Protein AF-A0A8C7C7E2-F1 (afdb_monomer)

Radius of gyration: 28.15 Å; Cα contacts (8 Å, |Δi|>4): 22; chains: 1; bounding box: 42×81×64 Å

Secondary structure (DSSP, 8-state):
--------PPPP-THHHHHHHHHHHHHHHHHHHHHHHHHHHHHH--SPPP--PPPP---SSTTS----------HHHHHHHHHTT--S--HHHHHHHHHHHTT-

Foldseek 3Di:
DDDDDDDDDDDDPPPVVVVVVVVVVVVVVVVVVVVVVVVVVVVPDPDDDDDPDADDDDDPDPPDDQPQDPDPDDPVVVVVCVVVVNPDDDRVCSRVVCVVPVVD

Organism: Oncorhynchus kisutch (NCBI:txid8019)

Solvent-accessible surface area (backbone atoms only — not comparable to full-atom values): 6954 Å² total; per-residue (Å²): 135,86,82,80,79,79,77,79,74,83,78,80,74,67,62,62,60,54,53,52,50,52,52,51,51,54,51,51,52,53,51,51,52,52,50,52,54,50,51,52,53,59,74,72,54,89,68,85,82,88,75,90,76,80,84,86,82,87,64,96,55,86,84,60,76,83,58,86,56,82,80,85,62,57,68,71,57,49,50,51,43,47,74,72,68,53,86,68,77,51,82,66,43,62,61,47,49,32,65,71,51,70,83,111

pLDDT: mean 79.43, std 16.06, range [39.88, 97.06]

Structure (mmCIF, N/CA/C/O backbone):
data_AF-A0A8C7C7E2-F1
#
_entry.id   AF-A0A8C7C7E2-F1
#
loop_
_atom_site.group_PDB
_atom_site.id
_atom_site.type_symbol
_atom_site.label_atom_id
_atom_site.label_alt_id
_atom_site.label_comp_id
_atom_site.label_asym_id
_atom_site.label_entity_id
_atom_site.label_seq_id
_atom_site.pdbx_PDB_ins_code
_atom_site.Cartn_x
_atom_site.Cartn_y
_atom_site.Cartn_z
_atom_site.occupancy
_atom_site.B_iso_or_equiv
_atom_site.auth_seq_id
_atom_site.auth_comp_id
_atom_site.auth_asym_id
_atom_site.auth_atom_id
_atom_site.pdbx_PDB_model_num
ATOM 1 N N . ILE A 1 1 ? 25.570 67.217 -43.083 1.00 40.19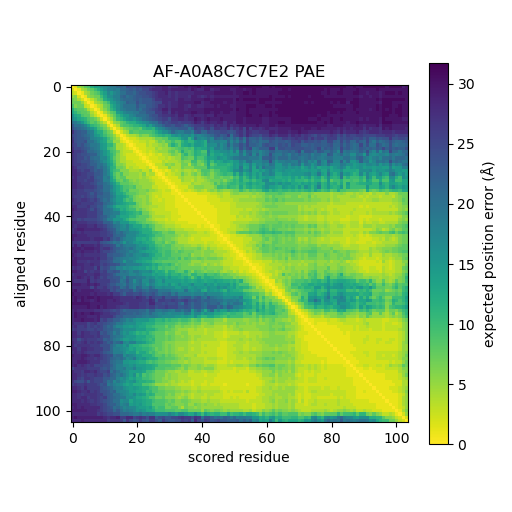 1 ILE A N 1
ATOM 2 C CA . ILE A 1 1 ? 25.654 65.752 -43.276 1.00 40.19 1 ILE A CA 1
ATOM 3 C C . ILE A 1 1 ? 25.036 65.152 -42.028 1.00 40.19 1 ILE A C 1
ATOM 5 O O . ILE A 1 1 ? 25.571 65.373 -40.951 1.00 40.19 1 ILE A O 1
ATOM 9 N N . ASP A 1 2 ? 23.843 64.584 -42.162 1.00 39.88 2 ASP A N 1
ATOM 10 C CA . ASP A 1 2 ? 23.056 64.040 -41.053 1.00 39.88 2 ASP A CA 1
ATOM 11 C C . ASP A 1 2 ? 23.658 62.700 -40.590 1.00 39.88 2 ASP A C 1
ATOM 13 O O . ASP A 1 2 ? 23.956 61.835 -41.415 1.00 39.88 2 ASP A O 1
ATOM 17 N N . LEU A 1 3 ? 23.894 62.551 -39.286 1.00 42.19 3 LEU A N 1
ATOM 18 C CA . LEU A 1 3 ? 24.406 61.331 -38.658 1.00 42.19 3 LEU A CA 1
ATOM 19 C C . LEU A 1 3 ? 23.210 60.522 -38.149 1.00 42.19 3 LEU A C 1
ATOM 21 O O . LEU A 1 3 ? 22.828 60.609 -36.982 1.00 42.19 3 LEU A O 1
ATOM 25 N N . SER A 1 4 ? 22.612 59.719 -39.030 1.00 51.78 4 SER A N 1
ATOM 26 C CA . SER A 1 4 ? 21.565 58.773 -38.647 1.00 51.78 4 SER A CA 1
ATOM 27 C C . SER A 1 4 ? 22.139 57.672 -37.746 1.00 51.78 4 SER A C 1
ATOM 29 O O . SER A 1 4 ? 22.754 56.714 -38.214 1.00 51.78 4 SER A O 1
ATOM 31 N N . VAL A 1 5 ? 21.905 57.787 -36.439 1.00 50.62 5 VAL A N 1
ATOM 32 C CA . VAL A 1 5 ? 22.092 56.695 -35.477 1.00 50.62 5 VAL A CA 1
ATOM 33 C C . VAL A 1 5 ? 21.059 55.610 -35.786 1.00 50.62 5 VAL A C 1
ATOM 35 O O . VAL A 1 5 ? 19.881 55.737 -35.456 1.00 50.62 5 VAL A O 1
ATOM 38 N N . HIS A 1 6 ? 21.495 54.527 -36.433 1.00 45.78 6 HIS A N 1
ATOM 39 C CA . HIS A 1 6 ? 20.709 53.299 -36.517 1.00 45.78 6 HIS A CA 1
ATOM 40 C C . HIS A 1 6 ? 20.588 52.699 -35.113 1.00 45.78 6 HIS A C 1
ATOM 42 O O . HIS A 1 6 ? 21.539 52.148 -34.559 1.00 45.78 6 HIS A O 1
ATOM 48 N N . LYS A 1 7 ? 19.398 52.823 -34.526 1.00 53.56 7 LYS A N 1
ATOM 49 C CA . LYS A 1 7 ? 19.012 52.133 -33.297 1.00 53.56 7 LYS A CA 1
ATOM 50 C C . LYS A 1 7 ? 18.862 50.644 -33.619 1.00 53.56 7 LYS A C 1
ATOM 52 O O . LYS A 1 7 ? 17.849 50.231 -34.174 1.00 53.56 7 LYS A O 1
ATOM 57 N N . VAL A 1 8 ? 19.884 49.849 -33.309 1.00 49.62 8 VAL A N 1
ATOM 58 C CA . VAL A 1 8 ? 19.790 48.384 -33.341 1.00 49.62 8 VAL A CA 1
ATOM 59 C C . VAL A 1 8 ? 18.855 47.964 -32.206 1.00 49.62 8 VAL A C 1
ATOM 61 O O . VAL A 1 8 ? 19.162 48.168 -31.032 1.00 49.62 8 VAL A O 1
ATOM 64 N N . SER A 1 9 ? 17.680 47.441 -32.555 1.00 54.19 9 SER A N 1
ATOM 65 C CA . SER A 1 9 ? 16.769 46.812 -31.595 1.00 54.19 9 SER A CA 1
ATOM 66 C C . SER A 1 9 ? 17.410 45.548 -31.008 1.00 54.19 9 SER A C 1
ATOM 68 O O . SER A 1 9 ? 18.121 44.847 -31.731 1.00 54.19 9 SER A O 1
ATOM 70 N N . PRO A 1 10 ? 17.151 45.210 -29.732 1.00 47.34 10 PRO A N 1
ATOM 71 C CA . PRO A 1 10 ? 17.633 43.963 -29.157 1.00 47.34 10 PRO A CA 1
ATOM 72 C C . PRO A 1 10 ? 16.927 42.789 -29.848 1.00 47.34 10 PRO A C 1
ATOM 74 O O . PRO A 1 10 ? 15.701 42.767 -29.966 1.00 47.34 10 PRO A O 1
ATOM 77 N N . SER A 1 11 ? 17.707 41.831 -30.345 1.00 52.38 11 SER A N 1
ATOM 78 C CA . SER A 1 11 ? 17.201 40.568 -30.878 1.00 52.38 11 SER A CA 1
ATOM 79 C C . SER A 1 11 ? 16.430 39.821 -29.789 1.00 52.38 11 SER A C 1
ATOM 81 O O . SER A 1 11 ? 16.969 39.575 -28.716 1.00 52.38 11 SER A O 1
ATOM 83 N N . HIS A 1 12 ? 15.176 39.455 -30.062 1.00 55.72 12 HIS A N 1
ATOM 84 C CA . HIS A 1 12 ? 14.396 38.575 -29.194 1.00 55.72 12 HIS A CA 1
ATOM 85 C C . HIS A 1 12 ? 15.034 37.175 -29.165 1.00 55.72 12 HIS A C 1
ATOM 87 O O . HIS A 1 12 ? 15.111 36.491 -30.190 1.00 55.72 12 HIS A O 1
ATOM 93 N N . ASP A 1 13 ? 15.490 36.764 -27.982 1.00 57.78 13 ASP A N 1
ATOM 94 C CA . ASP A 1 13 ? 16.185 35.505 -27.715 1.00 57.78 13 ASP A CA 1
ATOM 95 C C . ASP A 1 13 ? 15.328 34.278 -28.065 1.00 57.78 13 ASP A C 1
ATOM 97 O O . ASP A 1 13 ? 14.535 33.775 -27.270 1.00 57.78 13 ASP A O 1
ATOM 101 N N . SER A 1 14 ? 15.525 33.748 -29.271 1.00 59.19 14 SER A N 1
ATOM 102 C CA . SER A 1 14 ? 14.883 32.512 -29.745 1.00 59.19 14 SER A CA 1
ATOM 103 C C . SER A 1 14 ? 15.463 31.247 -29.082 1.00 59.19 14 SER A C 1
ATOM 105 O O . SER A 1 14 ? 14.874 30.170 -29.161 1.00 59.19 14 SER A O 1
ATOM 107 N N . ASN A 1 15 ? 16.597 31.372 -28.382 1.00 60.22 15 ASN A N 1
ATOM 108 C CA . ASN A 1 15 ? 17.305 30.259 -27.740 1.00 60.22 15 ASN A CA 1
ATOM 109 C C . ASN A 1 15 ? 16.592 29.738 -26.478 1.00 60.22 15 ASN A C 1
ATOM 111 O O . ASN A 1 15 ? 16.581 28.533 -26.229 1.00 60.22 15 ASN A O 1
ATOM 115 N N . GLY A 1 16 ? 15.929 30.614 -25.712 1.00 61.50 16 GLY A N 1
ATOM 116 C CA . GLY A 1 16 ? 15.235 30.217 -24.480 1.00 61.50 16 GLY A CA 1
ATOM 117 C C . GLY A 1 16 ? 14.011 29.325 -24.724 1.00 61.50 16 GLY A C 1
ATOM 118 O O . GLY A 1 16 ? 13.739 28.408 -23.949 1.00 61.50 16 GLY A O 1
ATOM 119 N N . ALA A 1 17 ? 13.291 29.546 -25.828 1.00 66.31 17 ALA A N 1
ATOM 120 C CA . ALA A 1 17 ? 12.134 28.729 -26.198 1.00 66.31 17 ALA A CA 1
ATOM 121 C C . ALA A 1 17 ? 12.546 27.305 -26.611 1.00 66.31 17 ALA A C 1
ATOM 123 O O . ALA A 1 17 ? 11.925 26.330 -26.182 1.00 66.31 17 ALA A O 1
ATOM 124 N N . LEU A 1 18 ? 13.632 27.182 -27.383 1.00 63.72 18 LEU A N 1
ATOM 125 C CA . LEU A 1 18 ? 14.134 25.897 -27.867 1.00 63.72 18 LEU A CA 1
ATOM 126 C C . LEU A 1 18 ? 14.712 25.045 -26.725 1.00 63.72 18 LEU A C 1
ATOM 128 O O . LEU A 1 18 ? 14.420 23.854 -26.633 1.00 63.72 18 LEU A O 1
ATOM 132 N N . GLU A 1 19 ? 15.452 25.656 -25.795 1.00 67.62 19 GLU A N 1
ATOM 133 C CA . GLU A 1 19 ? 15.957 24.963 -24.605 1.00 67.62 19 GLU A CA 1
ATOM 134 C C . GLU A 1 19 ? 14.842 24.406 -23.717 1.00 67.62 19 GLU A C 1
ATOM 136 O O . GLU A 1 19 ? 14.940 23.280 -23.223 1.00 67.62 19 GLU A O 1
ATOM 141 N N . ASN A 1 20 ? 13.777 25.180 -23.502 1.00 69.69 20 ASN A N 1
ATOM 142 C CA . ASN A 1 20 ? 12.654 24.747 -22.676 1.00 69.69 20 ASN A CA 1
ATOM 143 C C . ASN A 1 20 ? 11.896 23.586 -23.322 1.00 69.69 20 ASN A C 1
ATOM 145 O O . ASN A 1 20 ? 11.487 22.655 -22.627 1.00 69.69 20 ASN A O 1
ATOM 149 N N . GLN A 1 21 ? 11.770 23.591 -24.649 1.00 73.31 21 GLN A N 1
ATOM 150 C CA . GLN A 1 21 ? 11.126 22.508 -25.382 1.00 73.31 21 GLN A CA 1
ATOM 151 C C . GLN A 1 21 ? 11.968 21.225 -25.372 1.00 73.31 21 GLN A C 1
ATOM 153 O O . GLN A 1 21 ? 11.432 20.145 -25.134 1.00 73.31 21 GLN A O 1
ATOM 158 N N . VAL A 1 22 ? 13.294 21.327 -25.520 1.00 76.00 22 VAL A N 1
ATOM 159 C CA . VAL A 1 22 ? 14.210 20.179 -25.386 1.00 76.00 22 VAL A CA 1
ATOM 160 C C . VAL A 1 22 ? 14.179 19.606 -23.965 1.00 76.00 22 VAL A C 1
ATOM 162 O O . VAL A 1 22 ? 14.081 18.391 -23.797 1.00 76.00 22 VAL A O 1
ATOM 165 N N . LYS A 1 23 ? 14.183 20.454 -22.928 1.00 76.38 23 LYS A N 1
ATOM 166 C CA . LYS A 1 23 ? 14.061 20.020 -21.523 1.00 76.38 23 LYS A CA 1
ATOM 167 C C . LYS A 1 23 ? 12.724 19.318 -21.260 1.00 76.38 23 LYS A C 1
ATOM 169 O O . LYS A 1 23 ? 12.710 18.255 -20.641 1.00 76.38 23 LYS A O 1
ATOM 174 N N . ALA A 1 24 ? 11.618 19.865 -21.767 1.00 75.69 24 ALA A N 1
ATOM 175 C CA . ALA A 1 24 ? 10.294 19.258 -21.644 1.00 75.69 24 ALA A CA 1
ATOM 176 C C . ALA A 1 24 ? 10.212 17.899 -22.360 1.00 75.69 24 ALA A C 1
ATOM 178 O O . ALA A 1 24 ? 9.689 16.935 -21.798 1.00 75.69 24 ALA A O 1
ATOM 179 N N . ASN A 1 25 ? 10.791 17.798 -23.559 1.00 78.62 25 ASN A N 1
ATOM 180 C CA . ASN A 1 25 ? 10.840 16.555 -24.328 1.00 78.62 25 ASN A CA 1
ATOM 181 C C . ASN A 1 25 ? 11.674 15.483 -23.615 1.00 78.62 25 ASN A C 1
ATOM 183 O O . ASN A 1 25 ? 11.221 14.348 -23.476 1.00 78.62 25 ASN A O 1
ATOM 187 N N . ASN A 1 26 ? 12.843 15.853 -23.086 1.00 81.81 26 ASN A N 1
ATOM 188 C CA . ASN A 1 26 ? 13.695 14.944 -22.318 1.00 81.81 26 ASN A CA 1
ATOM 189 C C . ASN A 1 26 ? 13.012 14.472 -21.024 1.00 81.81 26 ASN A C 1
ATOM 191 O O . ASN A 1 26 ? 13.064 13.289 -20.693 1.00 81.81 26 ASN A O 1
ATOM 195 N N . HIS A 1 27 ? 12.322 15.367 -20.309 1.00 84.19 27 HIS A N 1
ATOM 196 C CA . HIS A 1 27 ? 11.558 14.996 -19.117 1.00 84.19 27 HIS A CA 1
ATOM 197 C C . HIS A 1 27 ? 10.400 14.044 -19.455 1.00 84.19 27 HIS A C 1
ATOM 199 O O . HIS A 1 27 ? 10.183 13.061 -18.747 1.00 84.19 27 HIS A O 1
ATOM 205 N N . SER A 1 28 ? 9.677 14.305 -20.547 1.00 81.19 28 SER A N 1
ATOM 206 C CA . SER A 1 28 ? 8.593 13.439 -21.022 1.00 81.19 28 SER A CA 1
ATOM 207 C C . SER A 1 28 ? 9.100 12.037 -21.375 1.00 81.19 28 SER A C 1
ATOM 209 O O . SER A 1 28 ? 8.546 11.048 -20.894 1.00 81.19 28 SER A O 1
ATOM 211 N N . LEU A 1 29 ? 10.212 11.944 -22.118 1.00 83.06 29 LEU A N 1
ATOM 212 C CA . LEU A 1 29 ? 10.874 10.675 -22.433 1.00 83.06 29 LEU A CA 1
ATOM 213 C C . LEU A 1 29 ? 11.212 9.904 -21.144 1.00 83.06 29 LEU A C 1
ATOM 215 O O . LEU A 1 29 ? 10.820 8.750 -20.982 1.00 83.06 29 LEU A O 1
ATOM 219 N N . PHE A 1 30 ? 11.855 10.565 -20.179 1.00 85.19 30 PHE A N 1
ATOM 220 C CA . PHE A 1 30 ? 12.230 9.948 -18.906 1.00 85.19 30 PHE A CA 1
ATOM 221 C C . PHE A 1 30 ? 11.020 9.458 -18.087 1.00 85.19 30 PHE A C 1
ATOM 223 O O . PHE A 1 30 ? 11.072 8.418 -17.427 1.00 85.19 30 PHE A O 1
ATOM 230 N N . VAL A 1 31 ? 9.900 10.186 -18.107 1.00 83.88 31 VAL A N 1
ATOM 231 C CA . VAL A 1 31 ? 8.652 9.743 -17.462 1.00 83.88 31 VAL A CA 1
ATOM 232 C C . VAL A 1 31 ? 8.100 8.487 -18.141 1.00 83.88 31 VAL A C 1
ATOM 234 O O . VAL A 1 31 ? 7.707 7.554 -17.437 1.00 83.88 31 VAL A O 1
ATOM 237 N N . ILE A 1 32 ? 8.108 8.436 -19.476 1.00 83.88 32 ILE A N 1
ATOM 238 C CA . ILE A 1 32 ? 7.659 7.270 -20.249 1.00 83.88 32 ILE A CA 1
ATOM 239 C C . ILE A 1 32 ? 8.522 6.047 -19.922 1.00 83.88 32 ILE A C 1
ATOM 241 O O . ILE A 1 32 ? 7.982 4.974 -19.656 1.00 83.88 32 ILE A O 1
ATOM 245 N N . GLU A 1 33 ? 9.843 6.211 -19.852 1.00 92.44 33 GLU A N 1
ATOM 246 C CA . GLU A 1 33 ? 10.768 5.130 -19.504 1.00 92.44 33 GLU A CA 1
ATOM 247 C C . GLU A 1 33 ? 10.505 4.582 -18.090 1.00 92.44 33 GLU A C 1
ATOM 249 O O . GLU A 1 33 ? 10.359 3.372 -17.898 1.00 92.44 33 GLU A O 1
ATOM 254 N N . ARG A 1 34 ? 10.317 5.462 -17.093 1.00 94.50 34 ARG A N 1
ATOM 255 C CA . ARG A 1 34 ? 9.957 5.050 -15.722 1.00 94.50 34 ARG A CA 1
ATOM 256 C C . ARG A 1 34 ? 8.606 4.342 -15.651 1.00 94.50 34 ARG A C 1
ATOM 258 O O . ARG A 1 34 ? 8.455 3.384 -14.884 1.00 94.50 34 ARG A O 1
ATOM 265 N N . ALA A 1 35 ? 7.620 4.802 -16.418 1.00 94.62 35 ALA A N 1
ATOM 266 C CA . ALA A 1 35 ? 6.303 4.180 -16.476 1.00 94.62 35 ALA A CA 1
ATOM 267 C C . ALA A 1 35 ? 6.378 2.782 -17.108 1.00 94.62 35 ALA A C 1
ATOM 269 O O . ALA A 1 35 ? 5.829 1.835 -16.542 1.00 94.62 35 ALA A O 1
ATOM 270 N N . ALA A 1 36 ? 7.119 2.633 -18.211 1.00 95.31 36 ALA A N 1
ATOM 271 C CA . ALA A 1 36 ? 7.356 1.350 -18.867 1.00 95.31 36 ALA A CA 1
ATOM 272 C C . ALA A 1 36 ? 8.080 0.364 -17.937 1.00 95.31 36 ALA A C 1
ATOM 274 O O . ALA A 1 36 ? 7.629 -0.769 -17.761 1.00 95.31 36 ALA A O 1
ATOM 275 N N . GLN A 1 37 ? 9.132 0.813 -17.247 1.00 95.88 37 GLN A N 1
ATOM 276 C CA . GLN A 1 37 ? 9.848 -0.001 -16.263 1.00 95.88 37 GLN A CA 1
ATOM 277 C C . GLN A 1 37 ? 8.950 -0.413 -15.087 1.00 95.88 37 GLN A C 1
ATOM 279 O O . GLN A 1 37 ? 9.019 -1.546 -14.604 1.00 95.88 37 GLN A O 1
ATOM 284 N N . SER A 1 38 ? 8.082 0.489 -14.624 1.00 96.06 38 SER A N 1
ATOM 285 C CA . SER A 1 38 ? 7.114 0.198 -13.562 1.00 96.06 38 SER A CA 1
ATOM 286 C C . SER A 1 38 ? 6.055 -0.804 -14.012 1.00 96.06 38 SER A C 1
ATOM 288 O O . SER A 1 38 ? 5.687 -1.683 -13.235 1.00 96.06 38 SER A O 1
ATOM 290 N N . LEU A 1 39 ? 5.574 -0.697 -15.254 1.00 96.12 39 LEU A N 1
ATOM 291 C CA . LEU A 1 39 ? 4.632 -1.646 -15.841 1.00 96.12 39 LEU A CA 1
ATOM 292 C C . LEU A 1 39 ? 5.261 -3.035 -15.948 1.00 96.12 39 LEU A C 1
ATOM 294 O O . LEU A 1 39 ? 4.670 -4.002 -15.478 1.00 96.12 39 LEU A O 1
ATOM 298 N N . LEU A 1 40 ? 6.482 -3.123 -16.478 1.00 96.19 40 LEU A N 1
ATOM 299 C CA . LEU A 1 40 ? 7.221 -4.379 -16.554 1.00 96.19 40 LEU A CA 1
ATOM 300 C C . LEU A 1 40 ? 7.378 -5.001 -15.162 1.00 96.19 40 LEU A C 1
ATOM 302 O O . LEU A 1 40 ? 7.015 -6.156 -14.963 1.00 96.19 40 LEU A O 1
ATOM 306 N N . ASN A 1 41 ? 7.799 -4.211 -14.169 1.00 95.31 41 ASN A N 1
ATOM 307 C CA . ASN A 1 41 ? 7.914 -4.666 -12.782 1.00 95.31 41 ASN A CA 1
ATOM 308 C C . ASN A 1 41 ? 6.580 -5.155 -12.193 1.00 95.31 41 ASN A C 1
ATOM 310 O O . ASN A 1 41 ? 6.587 -6.087 -11.394 1.00 95.31 41 ASN A O 1
ATOM 314 N N . LYS A 1 42 ? 5.445 -4.552 -12.567 1.00 95.31 42 LYS A N 1
ATOM 315 C CA . LYS A 1 42 ? 4.110 -4.988 -12.124 1.00 95.31 42 LYS A CA 1
ATOM 316 C C . LYS A 1 42 ? 3.680 -6.310 -12.761 1.00 95.31 42 LYS A C 1
ATOM 318 O O . LYS A 1 42 ? 3.017 -7.088 -12.090 1.00 95.31 42 LYS A O 1
ATOM 323 N N . LEU A 1 43 ? 4.047 -6.563 -14.019 1.00 95.06 43 LEU A N 1
ATOM 324 C CA . LEU A 1 43 ? 3.669 -7.787 -14.735 1.00 95.06 43 LEU A CA 1
ATOM 325 C C . LEU A 1 43 ? 4.507 -9.000 -14.316 1.00 95.06 43 LEU A C 1
ATOM 327 O O . LEU A 1 43 ? 3.984 -10.107 -14.248 1.00 95.06 43 LEU A O 1
ATOM 331 N N . ILE A 1 44 ? 5.797 -8.804 -14.027 1.00 95.44 44 ILE A N 1
ATOM 332 C CA . ILE A 1 44 ? 6.705 -9.916 -13.698 1.00 95.44 44 ILE A CA 1
ATOM 333 C C . ILE A 1 44 ? 6.668 -10.324 -12.219 1.00 95.44 44 ILE A C 1
ATOM 335 O O . ILE A 1 44 ? 7.058 -11.439 -11.878 1.00 95.44 44 ILE A O 1
ATOM 339 N N . ARG A 1 45 ? 6.264 -9.424 -11.312 1.00 93.50 45 ARG A N 1
ATOM 340 C CA . ARG A 1 45 ? 6.300 -9.688 -9.867 1.00 93.50 45 ARG A CA 1
ATOM 341 C C . ARG A 1 45 ? 5.055 -10.447 -9.427 1.00 93.50 45 ARG A C 1
ATOM 343 O O . ARG A 1 45 ? 3.965 -9.892 -9.394 1.00 93.50 45 ARG A O 1
ATOM 350 N N . SER A 1 46 ? 5.252 -11.692 -9.005 1.00 90.31 46 SER A N 1
ATOM 351 C CA . SER A 1 46 ? 4.194 -12.551 -8.458 1.00 90.31 46 SER A CA 1
ATOM 352 C C . SER A 1 46 ? 4.069 -12.494 -6.933 1.00 90.31 46 SER A C 1
ATOM 354 O O . SER A 1 46 ? 3.060 -12.928 -6.390 1.00 90.31 46 SER A O 1
ATOM 356 N N . ASN A 1 47 ? 5.086 -11.983 -6.231 1.00 90.31 47 ASN A N 1
ATOM 357 C CA . ASN A 1 47 ? 5.163 -11.988 -4.770 1.00 90.31 47 ASN A CA 1
ATOM 358 C C . ASN A 1 47 ? 5.837 -10.722 -4.222 1.00 90.31 47 ASN A C 1
ATOM 360 O O . ASN A 1 47 ? 6.407 -9.915 -4.964 1.00 90.31 47 ASN A O 1
ATOM 364 N N . LEU A 1 48 ? 5.774 -10.561 -2.896 1.00 91.94 48 LEU A N 1
ATOM 365 C CA . LEU A 1 48 ? 6.465 -9.493 -2.180 1.00 91.94 48 LEU A CA 1
ATOM 366 C C . LEU A 1 48 ? 7.984 -9.620 -2.327 1.00 91.94 48 LEU A C 1
ATOM 368 O O . LEU A 1 48 ? 8.547 -10.713 -2.301 1.00 91.94 48 LEU A O 1
ATOM 372 N N . VAL A 1 49 ? 8.649 -8.472 -2.431 1.00 91.94 49 VAL A N 1
ATOM 373 C CA . VAL A 1 49 ? 10.107 -8.404 -2.350 1.00 91.94 49 VAL A CA 1
ATOM 374 C C . VAL A 1 49 ? 10.509 -8.460 -0.882 1.00 91.94 49 VAL A C 1
ATOM 376 O O . VAL A 1 49 ? 10.040 -7.655 -0.076 1.00 91.94 49 VAL A O 1
ATOM 379 N N . ASN A 1 50 ? 11.391 -9.398 -0.547 1.00 90.38 50 ASN A N 1
ATOM 380 C CA . ASN A 1 50 ? 11.948 -9.503 0.794 1.00 90.38 50 ASN A CA 1
ATOM 381 C C . ASN A 1 50 ? 12.930 -8.358 1.049 1.00 90.38 50 ASN A C 1
ATOM 383 O O . ASN A 1 50 ? 13.750 -8.023 0.198 1.00 90.38 50 ASN A O 1
ATOM 387 N N . THR A 1 51 ? 12.853 -7.776 2.240 1.00 89.62 51 THR A N 1
ATOM 388 C CA . THR A 1 51 ? 13.740 -6.702 2.683 1.00 89.62 51 THR A CA 1
ATOM 389 C C . THR A 1 51 ? 14.110 -6.917 4.14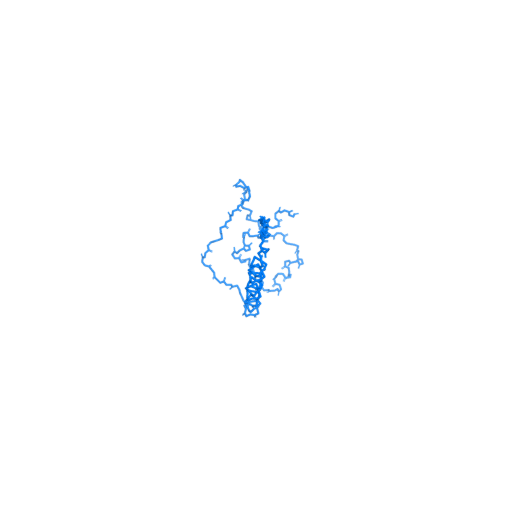3 1.00 89.62 51 THR A C 1
ATOM 391 O O . THR A 1 51 ? 13.272 -7.329 4.945 1.00 89.62 51 THR A O 1
ATOM 394 N N . THR A 1 52 ? 15.366 -6.642 4.483 1.00 90.69 52 THR A N 1
ATOM 395 C CA . THR A 1 52 ? 15.864 -6.604 5.866 1.00 90.69 52 THR A CA 1
ATOM 396 C C . THR A 1 52 ? 15.780 -5.202 6.467 1.00 90.69 52 THR A C 1
ATOM 398 O O . THR A 1 52 ? 15.917 -5.045 7.679 1.00 90.69 52 THR A O 1
ATOM 401 N N . ASN A 1 53 ? 15.542 -4.184 5.634 1.00 91.31 53 ASN A N 1
ATOM 402 C CA . ASN A 1 53 ? 15.470 -2.797 6.069 1.00 91.31 53 ASN A CA 1
ATOM 403 C C . ASN A 1 53 ? 14.230 -2.568 6.936 1.00 91.31 53 ASN A C 1
ATOM 405 O O . ASN A 1 53 ? 13.149 -3.111 6.675 1.00 91.31 53 ASN A O 1
ATOM 409 N N . GLN A 1 54 ? 14.385 -1.728 7.955 1.00 87.00 54 GLN A N 1
ATOM 410 C CA . GLN A 1 54 ? 13.264 -1.268 8.764 1.00 87.00 54 GLN A CA 1
ATOM 411 C C . GLN A 1 54 ? 12.569 -0.090 8.078 1.00 87.00 54 GLN A C 1
ATOM 413 O O . GLN A 1 54 ? 13.180 0.648 7.308 1.00 87.00 54 GLN A O 1
ATOM 418 N N . VAL A 1 55 ? 11.268 0.051 8.326 1.00 86.88 55 VAL A N 1
ATOM 419 C CA . VAL A 1 55 ? 10.485 1.174 7.807 1.00 86.88 55 VAL A CA 1
ATOM 420 C C . VAL A 1 55 ? 10.645 2.337 8.771 1.00 86.88 55 VAL A C 1
ATOM 422 O O . VAL A 1 55 ? 10.274 2.225 9.937 1.00 86.88 55 VAL A O 1
ATOM 425 N N . GLU A 1 56 ? 11.183 3.443 8.276 1.00 89.25 56 GLU A N 1
ATOM 426 C CA . GLU A 1 56 ? 11.274 4.693 9.024 1.00 89.25 56 GLU A CA 1
ATOM 427 C C . GLU A 1 56 ? 9.947 5.449 8.928 1.00 89.25 56 GLU A C 1
ATOM 429 O O . GLU A 1 56 ? 9.408 5.648 7.836 1.00 89.25 56 GLU A O 1
ATOM 434 N N . VAL A 1 57 ? 9.407 5.870 10.073 1.00 84.75 57 VAL A N 1
ATOM 435 C CA . VAL A 1 57 ? 8.122 6.573 10.147 1.00 84.75 57 VAL A CA 1
ATOM 436 C C . VAL A 1 57 ? 8.347 7.983 10.676 1.00 84.75 57 VAL A C 1
ATOM 438 O O . VAL A 1 57 ? 8.711 8.171 11.833 1.00 84.75 57 VAL A O 1
ATOM 441 N N . HIS A 1 58 ? 8.082 8.975 9.827 1.00 86.62 58 HIS A N 1
ATOM 442 C CA . HIS A 1 58 ? 8.091 10.390 10.188 1.00 86.62 58 HIS A CA 1
ATOM 443 C C . HIS A 1 58 ? 6.646 10.866 10.338 1.00 86.62 58 HIS 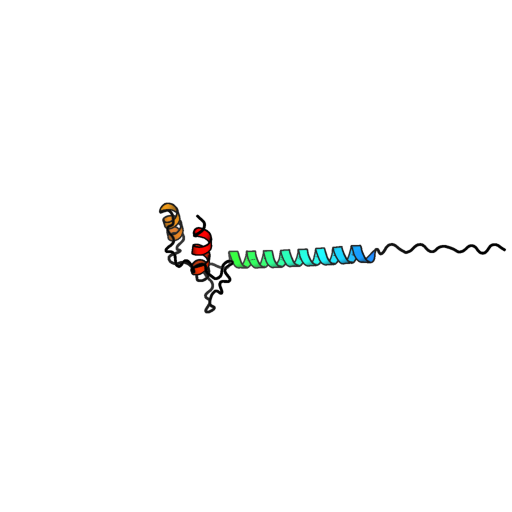A C 1
ATOM 445 O O . HIS A 1 58 ? 5.960 11.129 9.350 1.00 86.62 58 HIS A O 1
ATOM 451 N N . GLN A 1 59 ? 6.155 10.917 11.575 1.00 80.38 59 GLN A N 1
ATOM 452 C CA . GLN A 1 59 ? 4.796 11.371 11.859 1.00 80.38 59 GLN A CA 1
ATOM 453 C C . GLN A 1 59 ? 4.709 12.900 11.867 1.00 80.38 59 GLN A C 1
ATOM 455 O O . GLN A 1 59 ? 5.657 13.586 12.243 1.00 80.38 59 GLN A O 1
ATOM 460 N N . ARG A 1 60 ? 3.544 13.434 11.479 1.00 81.31 60 ARG A N 1
ATOM 461 C CA . ARG A 1 60 ? 3.263 14.877 11.539 1.00 81.31 60 ARG A CA 1
ATOM 462 C C . ARG A 1 60 ? 3.247 15.400 12.978 1.00 81.31 60 ARG A C 1
ATOM 464 O O . ARG A 1 60 ? 3.728 16.502 13.216 1.00 81.31 60 ARG A O 1
ATOM 471 N N . ASP A 1 61 ? 2.682 14.624 13.901 1.00 80.62 61 ASP A N 1
ATOM 472 C CA . ASP A 1 61 ? 2.730 14.893 15.337 1.00 80.62 61 ASP A CA 1
ATOM 473 C C . ASP A 1 61 ? 3.636 13.852 16.012 1.00 80.62 61 ASP A C 1
ATOM 475 O O . ASP A 1 61 ? 3.280 12.672 16.022 1.00 80.62 61 ASP A O 1
ATOM 479 N N . PRO A 1 62 ? 4.791 14.253 16.569 1.00 76.25 62 PRO A N 1
ATOM 480 C CA . PRO A 1 62 ? 5.722 13.338 17.223 1.00 76.25 62 PRO A CA 1
ATOM 481 C C . PRO A 1 62 ? 5.198 12.754 18.548 1.00 76.25 62 PRO A C 1
ATOM 483 O O . PRO A 1 62 ? 5.786 11.798 19.047 1.00 76.25 62 PRO A O 1
ATOM 486 N N . ASN A 1 63 ? 4.122 13.302 19.127 1.00 74.38 63 ASN A N 1
ATOM 487 C CA . ASN A 1 63 ? 3.522 12.790 20.367 1.00 74.38 63 ASN A CA 1
ATOM 488 C C . ASN A 1 63 ? 2.398 11.776 20.120 1.00 74.38 63 ASN A C 1
ATOM 490 O O . ASN A 1 63 ? 1.891 11.168 21.067 1.00 74.38 63 ASN A O 1
ATOM 494 N N . SER A 1 64 ? 1.986 11.600 18.864 1.00 69.44 64 SER A N 1
ATOM 495 C CA . SER A 1 64 ? 0.969 10.621 18.508 1.00 69.44 64 SER A CA 1
ATOM 496 C C . SER A 1 64 ? 1.532 9.215 18.694 1.00 69.44 64 SER A C 1
ATOM 498 O O . SER A 1 64 ? 2.618 8.882 18.220 1.00 69.44 64 SER A O 1
ATOM 500 N N . GLN A 1 65 ? 0.816 8.361 19.424 1.00 65.62 65 GLN A N 1
ATOM 501 C CA . GLN A 1 65 ? 1.269 6.986 19.612 1.00 65.62 65 GLN A CA 1
ATOM 502 C C . GLN A 1 65 ? 1.210 6.251 18.271 1.00 65.62 65 GLN A C 1
ATOM 504 O O . GLN A 1 65 ? 0.207 6.299 17.560 1.00 65.62 65 GLN A O 1
ATOM 509 N N . LEU A 1 66 ? 2.283 5.535 17.925 1.00 63.47 66 LEU A N 1
ATOM 510 C CA . LEU A 1 66 ? 2.284 4.624 16.784 1.00 63.47 66 LEU A CA 1
ATOM 511 C C . LEU A 1 66 ? 1.200 3.561 16.997 1.00 63.47 66 LEU A C 1
ATOM 513 O O . LEU A 1 66 ? 1.345 2.644 17.808 1.00 63.47 66 LEU A O 1
ATOM 517 N N . TYR A 1 67 ? 0.093 3.705 16.269 1.00 61.44 67 TYR A N 1
ATOM 518 C CA . TYR A 1 67 ? -1.041 2.797 16.325 1.00 61.44 67 TYR A CA 1
ATOM 519 C C . TYR A 1 67 ? -0.616 1.400 15.861 1.00 61.44 67 TYR A C 1
ATOM 521 O O . TYR A 1 67 ? -0.593 1.095 14.677 1.00 61.44 67 TYR A O 1
ATOM 529 N N . SER A 1 68 ? -0.318 0.506 16.799 1.00 57.66 68 SER A N 1
ATOM 530 C CA . SER A 1 68 ? -0.206 -0.931 16.522 1.00 57.66 68 SER A CA 1
ATOM 531 C C . SER A 1 68 ? -1.600 -1.550 16.616 1.00 57.66 68 SER A C 1
ATOM 533 O O . SER A 1 68 ? -1.915 -2.303 17.53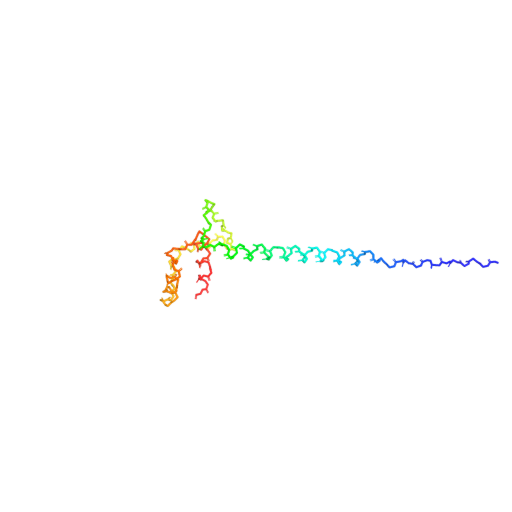6 1.00 57.66 68 SER A O 1
ATOM 535 N N . VAL A 1 69 ? -2.498 -1.143 15.719 1.00 55.44 69 VAL A N 1
ATOM 536 C CA . VAL A 1 69 ? -3.911 -1.524 15.797 1.00 55.44 69 VAL A CA 1
ATOM 537 C C . VAL A 1 69 ? -4.145 -2.788 14.982 1.00 55.44 69 VAL A C 1
ATOM 539 O O . VAL A 1 69 ? -3.856 -2.851 13.788 1.00 55.44 69 VAL A O 1
ATOM 542 N N . LYS A 1 70 ? -4.724 -3.806 15.629 1.00 64.50 70 LYS A N 1
ATOM 543 C CA . LYS A 1 70 ? -5.346 -4.930 14.920 1.00 64.50 70 LYS A CA 1
ATOM 544 C C . LYS A 1 70 ? -6.418 -4.357 13.996 1.00 64.50 70 LYS A C 1
ATOM 546 O O . LYS A 1 70 ? -7.419 -3.833 14.480 1.00 64.50 70 LYS A O 1
ATOM 551 N N . LEU A 1 71 ? -6.188 -4.447 12.689 1.00 72.56 71 LEU A N 1
ATOM 552 C CA . LEU A 1 71 ? -7.068 -3.882 11.668 1.00 72.56 71 LEU A CA 1
ATOM 553 C C . LEU A 1 71 ? -8.473 -4.479 11.821 1.00 72.56 71 LEU A C 1
ATOM 555 O O . LEU A 1 71 ? -8.689 -5.663 11.561 1.00 72.56 71 LEU A O 1
ATOM 559 N N . ARG A 1 72 ? -9.438 -3.666 12.258 1.00 80.38 72 ARG A N 1
ATOM 560 C CA . ARG A 1 72 ? -10.846 -4.066 12.371 1.00 80.38 72 ARG A CA 1
ATOM 561 C C . ARG A 1 72 ? -11.535 -3.910 11.017 1.00 80.38 72 ARG A C 1
ATOM 563 O O . ARG A 1 72 ? -12.388 -3.048 10.834 1.00 80.38 72 ARG A O 1
ATOM 570 N N . LEU A 1 73 ? -11.123 -4.719 10.044 1.00 87.31 73 LEU A N 1
ATOM 571 C CA . LEU A 1 73 ? -11.737 -4.716 8.717 1.00 87.31 73 LEU A CA 1
ATOM 572 C C . LEU A 1 73 ? -13.148 -5.311 8.779 1.00 87.31 73 LEU A C 1
ATOM 574 O O . LEU A 1 73 ? -13.406 -6.254 9.530 1.00 87.31 73 LEU A O 1
ATOM 578 N N . LYS A 1 74 ? -14.057 -4.791 7.946 1.00 92.00 74 LYS A N 1
ATOM 579 C CA . LYS A 1 74 ? -15.380 -5.401 7.752 1.00 92.00 74 LYS A CA 1
ATOM 580 C C . LYS A 1 74 ? -15.212 -6.868 7.319 1.00 92.00 74 LYS A C 1
ATOM 582 O O . LYS A 1 74 ? -14.331 -7.134 6.496 1.00 92.00 74 LYS A O 1
ATOM 587 N N . PRO A 1 75 ? -16.053 -7.807 7.796 1.00 93.94 75 PRO A N 1
ATOM 588 C CA . PRO A 1 75 ? -15.884 -9.234 7.512 1.00 93.94 75 PRO A CA 1
ATOM 589 C C . PRO A 1 75 ? -15.767 -9.569 6.019 1.00 93.94 75 PRO A C 1
ATOM 591 O O . PRO A 1 75 ? -14.935 -10.385 5.638 1.00 93.94 75 PRO A O 1
ATOM 594 N N . GLN A 1 76 ? -16.531 -8.884 5.162 1.00 95.81 76 GLN A N 1
ATOM 595 C CA . GLN A 1 76 ? -16.509 -9.090 3.710 1.00 95.81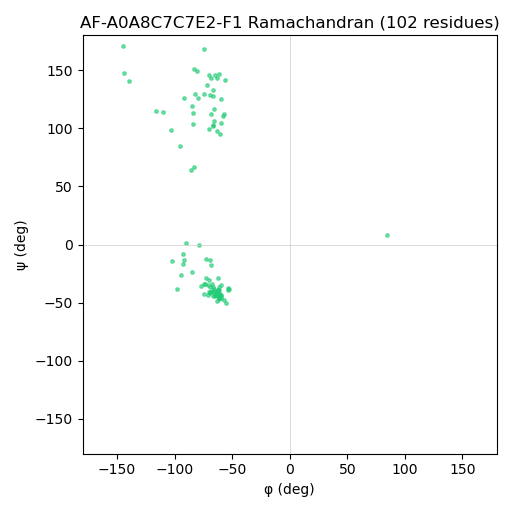 76 GLN A CA 1
ATOM 596 C C . GLN A 1 76 ? -15.164 -8.686 3.089 1.00 95.81 76 GLN A C 1
ATOM 598 O O . GLN A 1 76 ? -14.654 -9.366 2.202 1.00 95.81 76 GLN A O 1
ATOM 603 N N . LEU A 1 77 ? -14.561 -7.596 3.577 1.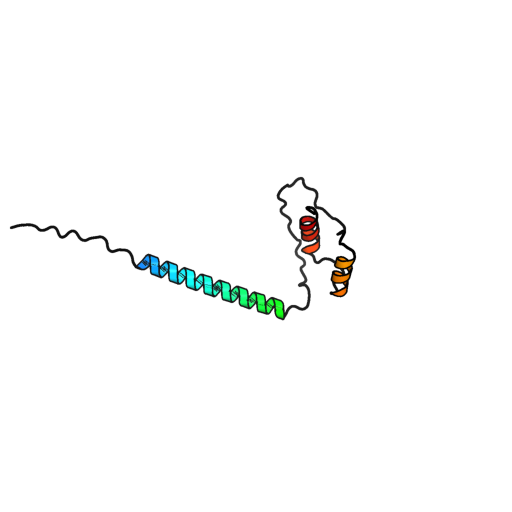00 94.19 77 LEU A N 1
ATOM 604 C CA . LEU A 1 77 ?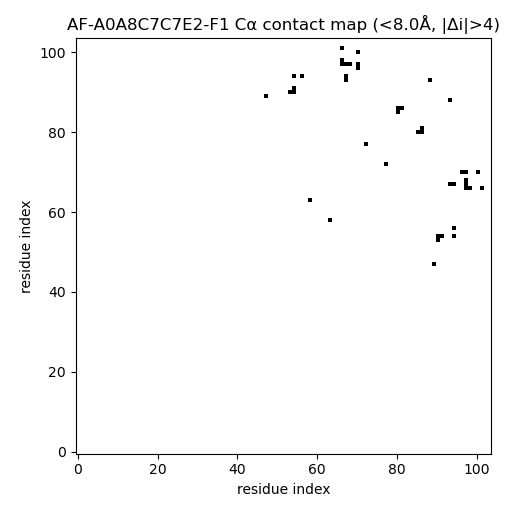 -13.251 -7.141 3.111 1.00 94.19 77 LEU A CA 1
ATOM 605 C C . LEU A 1 77 ? -12.149 -8.089 3.587 1.00 94.19 77 LEU A C 1
ATOM 607 O O . LEU A 1 77 ? -11.280 -8.461 2.804 1.00 94.19 77 LEU A O 1
ATOM 611 N N . LEU A 1 78 ? -12.214 -8.515 4.850 1.00 92.81 78 LEU A N 1
ATOM 612 C CA . LEU A 1 78 ? -11.274 -9.485 5.405 1.00 92.81 78 LEU A CA 1
ATOM 613 C C . LEU A 1 78 ? -11.314 -10.811 4.629 1.00 92.81 78 LEU A C 1
ATOM 615 O O . LEU A 1 78 ? -10.267 -11.355 4.286 1.00 92.81 78 LEU A O 1
ATOM 619 N N . GLN A 1 79 ? -12.514 -11.290 4.291 1.00 95.31 79 GLN A N 1
ATOM 620 C CA . GLN A 1 79 ? -12.692 -12.474 3.454 1.00 95.31 79 GLN A CA 1
ATOM 621 C C . GLN A 1 79 ? -12.044 -12.296 2.075 1.00 95.31 79 GLN A C 1
ATOM 623 O O . GLN A 1 79 ? -11.343 -13.195 1.623 1.00 95.31 79 GLN A O 1
ATOM 628 N N . GLY A 1 80 ? -12.228 -11.140 1.427 1.00 96.69 80 GLY A N 1
ATOM 629 C CA . GLY A 1 80 ? -11.588 -10.839 0.144 1.00 96.69 80 GLY A CA 1
ATOM 630 C C . GLY A 1 80 ? -10.057 -10.837 0.222 1.00 96.69 80 GLY A C 1
ATOM 631 O O . GLY A 1 80 ? -9.398 -11.421 -0.633 1.00 96.69 80 GLY A O 1
ATOM 632 N N . VAL A 1 81 ? -9.483 -10.244 1.274 1.00 94.75 81 VAL A N 1
ATOM 633 C CA . VAL A 1 81 ? -8.027 -10.232 1.516 1.00 94.75 81 VAL A CA 1
ATOM 634 C C . VAL A 1 81 ? -7.477 -11.655 1.647 1.00 94.75 81 VAL A C 1
ATOM 636 O O . VAL A 1 81 ? -6.485 -11.989 0.996 1.00 94.75 81 VAL A O 1
ATOM 639 N N . TYR A 1 82 ? -8.151 -12.516 2.415 1.00 95.31 82 TYR A N 1
ATOM 640 C CA . TYR A 1 82 ? -7.751 -13.918 2.542 1.00 95.31 82 TYR A CA 1
ATOM 641 C C . TYR A 1 82 ? -7.972 -14.725 1.262 1.00 95.31 82 TYR A C 1
ATOM 643 O O . TYR A 1 82 ? -7.126 -15.550 0.923 1.00 95.31 82 TYR A O 1
ATOM 651 N N . ALA A 1 83 ? -9.046 -14.465 0.514 1.00 97.06 83 ALA A N 1
ATOM 652 C CA . ALA A 1 83 ? -9.293 -15.108 -0.777 1.00 97.06 83 ALA A CA 1
ATOM 653 C C . ALA A 1 83 ? -8.196 -14.788 -1.811 1.00 97.06 83 ALA A C 1
ATOM 655 O O . ALA A 1 83 ? -7.899 -15.618 -2.665 1.00 97.06 83 ALA A O 1
ATOM 656 N N . MET A 1 84 ? -7.548 -13.623 -1.699 1.00 94.62 84 MET A N 1
ATOM 657 C CA . MET A 1 84 ? -6.374 -13.250 -2.501 1.00 94.62 84 MET A CA 1
ATOM 658 C C . MET A 1 84 ? -5.055 -13.880 -2.007 1.00 94.62 84 MET A C 1
ATOM 660 O O . MET A 1 84 ? -4.007 -13.640 -2.600 1.00 94.62 84 MET A O 1
ATOM 664 N N . GLY A 1 85 ? -5.073 -14.674 -0.930 1.00 93.81 85 GLY A N 1
ATOM 665 C CA . GLY A 1 85 ? -3.891 -15.342 -0.372 1.00 93.81 85 GLY A CA 1
ATOM 666 C C . GLY A 1 85 ? -3.057 -14.487 0.590 1.00 93.81 85 GLY A C 1
ATOM 667 O O . GLY A 1 85 ? -1.979 -14.910 1.021 1.00 93.81 85 GLY A O 1
ATOM 668 N N . PHE A 1 86 ? -3.530 -13.297 0.971 1.00 93.69 86 PHE A N 1
ATOM 669 C CA . PHE A 1 86 ? -2.820 -12.429 1.910 1.00 93.69 86 PHE A CA 1
ATOM 670 C C . PHE A 1 86 ? -3.120 -12.824 3.358 1.00 93.69 86 PHE A C 1
ATOM 672 O O . PHE A 1 86 ? -4.177 -12.523 3.903 1.00 93.69 86 PHE A O 1
ATOM 679 N N . ASN A 1 87 ? -2.161 -13.493 3.999 1.00 90.94 87 ASN A N 1
ATOM 680 C CA . ASN A 1 87 ? -2.324 -14.030 5.355 1.00 90.94 87 ASN A CA 1
ATOM 681 C C . ASN A 1 87 ? -1.814 -13.096 6.461 1.00 90.94 87 ASN A C 1
ATOM 683 O O . ASN A 1 87 ? -2.256 -13.179 7.607 1.00 90.94 87 ASN A O 1
ATOM 687 N N . ARG A 1 88 ? -0.849 -12.234 6.132 1.00 90.25 88 ARG A N 1
ATOM 688 C CA . ARG A 1 88 ? -0.225 -11.268 7.043 1.00 90.25 88 ARG A CA 1
ATOM 689 C C . ARG A 1 88 ? 0.085 -9.981 6.276 1.00 90.25 88 ARG A C 1
ATOM 691 O O . ARG A 1 88 ? 0.387 -10.072 5.084 1.00 90.25 88 ARG A O 1
ATOM 698 N N . PRO A 1 89 ? 0.020 -8.807 6.925 1.00 91.31 89 PRO A N 1
ATOM 699 C CA . PRO A 1 89 ? 0.459 -7.565 6.302 1.00 91.31 89 PRO A CA 1
ATOM 700 C C . PRO A 1 89 ? 1.953 -7.636 5.956 1.00 91.31 89 PRO A C 1
ATOM 702 O O . PRO A 1 89 ? 2.738 -8.274 6.656 1.00 91.31 89 PRO A O 1
ATOM 705 N N . SER A 1 90 ? 2.351 -6.983 4.868 1.00 93.19 90 SER A N 1
ATOM 706 C CA . SER A 1 90 ? 3.760 -6.801 4.511 1.00 93.19 90 SER A CA 1
ATOM 707 C C . SER A 1 90 ? 4.443 -5.755 5.399 1.00 93.19 90 SER A C 1
ATOM 709 O O . SER A 1 90 ? 3.783 -4.971 6.080 1.00 93.19 90 SER A O 1
ATOM 711 N N . LYS A 1 91 ? 5.778 -5.673 5.336 1.00 90.69 91 LYS A N 1
ATOM 712 C CA . LYS A 1 91 ? 6.571 -4.775 6.192 1.00 90.69 91 LYS A CA 1
ATOM 713 C C . LYS A 1 91 ? 6.128 -3.306 6.135 1.00 90.69 91 LYS A C 1
ATOM 715 O O . LYS A 1 91 ? 6.090 -2.627 7.157 1.00 90.69 91 LYS A O 1
ATOM 720 N N . ILE A 1 92 ? 5.763 -2.818 4.947 1.00 91.81 92 ILE A N 1
ATO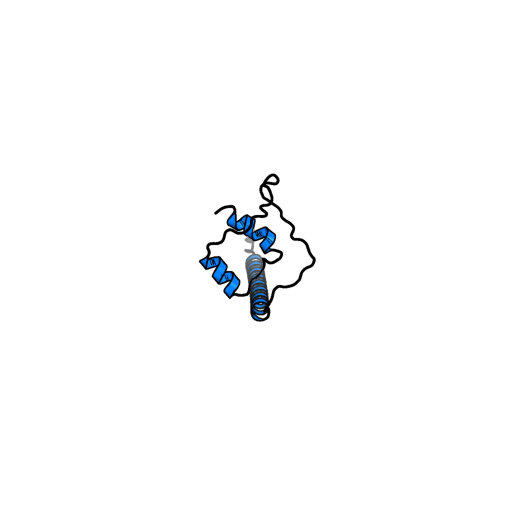M 721 C CA . ILE A 1 92 ? 5.255 -1.449 4.786 1.00 91.81 92 ILE A CA 1
ATOM 722 C C . ILE A 1 92 ? 3.816 -1.308 5.298 1.00 91.81 92 ILE A C 1
ATOM 724 O O . ILE A 1 92 ? 3.461 -0.283 5.871 1.00 91.81 92 ILE A O 1
ATOM 728 N N . GLN A 1 93 ? 2.997 -2.351 5.151 1.00 91.19 93 GLN A N 1
ATOM 729 C CA . GLN A 1 93 ? 1.600 -2.368 5.587 1.00 91.19 93 GLN A CA 1
ATOM 730 C C . GLN A 1 93 ? 1.455 -2.395 7.111 1.00 91.19 93 GLN A C 1
ATOM 732 O O . GLN A 1 93 ? 0.498 -1.818 7.618 1.00 91.19 93 GLN A O 1
ATOM 737 N N . GLU A 1 94 ? 2.404 -2.998 7.835 1.00 88.75 94 GLU A N 1
ATOM 738 C CA . GLU A 1 94 ? 2.448 -2.980 9.308 1.00 88.75 94 GLU A CA 1
ATOM 739 C C . GLU A 1 94 ? 2.394 -1.552 9.873 1.00 88.75 94 GLU A C 1
ATOM 741 O O . GLU A 1 94 ? 1.731 -1.320 10.878 1.00 88.75 94 GLU A O 1
ATOM 746 N N . ASN A 1 95 ? 3.041 -0.597 9.197 1.00 85.94 95 ASN A N 1
ATOM 747 C CA . ASN A 1 95 ? 3.094 0.804 9.619 1.00 85.94 95 ASN A CA 1
ATOM 748 C C . ASN A 1 95 ? 2.057 1.671 8.897 1.00 85.94 95 ASN A C 1
ATOM 750 O O . ASN A 1 95 ? 1.455 2.552 9.501 1.00 85.94 95 ASN A O 1
ATOM 754 N N . ALA A 1 96 ? 1.830 1.428 7.603 1.00 88.50 96 ALA A N 1
ATOM 755 C CA . ALA A 1 96 ? 0.951 2.265 6.794 1.00 88.50 96 ALA A CA 1
ATOM 756 C C . ALA A 1 96 ? -0.537 2.038 7.095 1.00 88.50 96 ALA A C 1
ATOM 758 O O . ALA A 1 96 ? -1.291 3.003 7.186 1.00 88.50 96 ALA A O 1
ATOM 759 N N . LEU A 1 97 ? -0.979 0.783 7.253 1.00 89.69 97 LEU A N 1
ATOM 760 C CA . LEU A 1 97 ? -2.409 0.487 7.395 1.00 89.69 97 LEU A CA 1
ATOM 761 C C . LEU A 1 97 ? -3.022 1.102 8.660 1.00 89.69 97 LEU A C 1
ATOM 763 O O . LEU A 1 97 ? -4.097 1.688 8.541 1.00 89.69 97 LEU A O 1
ATOM 767 N N . PRO A 1 98 ? -2.381 1.047 9.843 1.00 85.62 98 PRO A N 1
ATOM 768 C CA . PRO A 1 98 ? -2.919 1.733 11.010 1.00 85.62 98 PRO A CA 1
ATOM 769 C C . PRO A 1 98 ? -3.024 3.244 10.815 1.00 85.62 98 PRO A C 1
ATOM 771 O O . PRO A 1 98 ? -4.026 3.819 11.212 1.00 85.62 98 PRO A O 1
ATOM 774 N N . LEU A 1 99 ? -2.051 3.881 10.155 1.00 85.12 99 LEU A N 1
ATOM 775 C CA . LEU A 1 99 ? -2.090 5.323 9.885 1.00 85.12 99 LEU A CA 1
ATOM 776 C C . LEU A 1 99 ? -3.220 5.700 8.919 1.00 85.12 99 LEU A C 1
ATOM 778 O O . LEU A 1 99 ? -3.899 6.694 9.132 1.00 85.12 99 LEU A O 1
ATOM 782 N N . MET A 1 100 ? -3.450 4.894 7.880 1.00 85.38 100 MET A N 1
ATOM 783 C CA . MET A 1 100 ? -4.503 5.149 6.890 1.00 85.38 100 MET A CA 1
ATOM 784 C C . MET A 1 100 ? -5.915 4.887 7.425 1.00 85.38 100 MET A C 1
ATOM 786 O O . MET A 1 100 ? -6.870 5.472 6.923 1.00 85.38 100 MET A O 1
ATOM 790 N N . LEU A 1 101 ? -6.064 3.969 8.385 1.00 83.38 101 LEU A N 1
ATOM 791 C CA . LEU A 1 101 ? -7.369 3.565 8.915 1.00 83.38 101 LEU A CA 1
ATOM 792 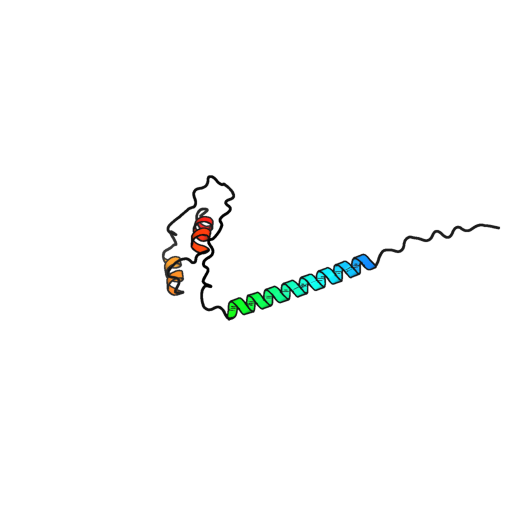C C . LEU A 1 101 ? -7.693 4.180 10.280 1.00 83.38 101 LEU A C 1
ATOM 794 O O . LEU A 1 101 ? -8.841 4.098 10.691 1.00 83.38 101 LEU A O 1
ATOM 798 N N . ALA A 1 102 ? -6.724 4.765 10.992 1.00 70.62 102 ALA A N 1
ATOM 799 C CA . ALA A 1 102 ? -6.970 5.429 12.276 1.00 70.62 102 ALA A CA 1
ATOM 800 C C . ALA A 1 102 ? -7.801 6.717 12.141 1.00 70.62 102 ALA A C 1
ATOM 802 O O . ALA A 1 102 ? -8.348 7.185 13.134 1.00 70.62 102 ALA A O 1
ATOM 803 N N . GLU A 1 103 ? -7.902 7.277 10.933 1.00 58.25 103 GLU A N 1
ATOM 804 C CA . GLU A 1 103 ? -8.761 8.430 10.631 1.00 58.25 103 GLU A CA 1
ATOM 805 C C . GLU A 1 103 ? -10.185 8.038 10.178 1.00 58.25 103 GLU A C 1
ATOM 807 O O . GLU A 1 103 ? -10.985 8.920 9.865 1.00 58.25 103 GLU A O 1
ATOM 812 N N . LEU A 1 104 ? -10.509 6.736 10.129 1.00 49.66 104 LEU A N 1
ATOM 813 C CA . LEU A 1 104 ? -11.847 6.212 9.804 1.00 49.66 104 LEU A CA 1
ATOM 814 C C . LEU A 1 104 ? -12.633 5.838 11.064 1.00 49.66 104 LEU A C 1
ATOM 816 O O . LEU A 1 104 ? -13.866 6.052 11.042 1.00 49.66 104 LEU A O 1
#

Mean predicted aligned error: 12.79 Å

Sequence (104 aa):
IDLSVHKVSPSHDSNGALENQVKANNHSLFVIERAAQSLLNKLIRSNLVNTTNQVEVHQRDPNSQLYSVKLRLKPQLLQGVYAMGFNRPSKIQENALPLMLAEL